Protein AF-A0A369ACZ9-F1 (afdb_monomer)

Foldseek 3Di:
DKDFDAWAADPDVPGRDIWTWIFDDDDLRAIWTADPVPGIGPDRDPVVSVVCVVGGDHYPVVNVVPDDDDPDDDDDDDDDDDDDDDDDDDDDDDDDDDDDDDDDDPDDDPVVVVVVVVVVVVVVVVVVVVVVVVPDD

Radius of gyration: 30.92 Å; Cα contacts (8 Å, |Δi|>4): 115; chains: 1; bounding box: 98×55×49 Å

Mean predicted aligned error: 19.77 Å

Solvent-accessible surface area (backbone atoms only — not comparable to full-atom values): 9209 Å² total; per-residue (Å²): 113,70,44,84,72,26,22,32,68,46,88,51,90,95,41,83,50,78,21,48,30,30,30,41,59,69,98,78,52,51,56,29,41,48,33,94,88,85,41,72,50,74,64,82,49,67,71,56,48,52,51,51,65,74,55,56,25,85,41,66,65,60,48,60,70,68,49,79,80,80,79,82,80,76,89,82,88,90,81,88,84,92,84,83,91,80,89,87,88,85,89,84,88,85,89,82,89,82,88,80,91,80,80,88,72,82,76,73,66,73,69,65,63,56,55,54,58,53,53,54,51,55,53,52,53,56,55,53,60,60,63,61,74,78,74,80,130

Organism: NCBI:txid491950

Structure (mmCIF, N/CA/C/O backbone):
data_AF-A0A369ACZ9-F1
#
_entry.id   AF-A0A369ACZ9-F1
#
loop_
_atom_site.group_PDB
_atom_site.id
_atom_site.type_symbol
_atom_site.label_atom_id
_atom_site.label_alt_id
_atom_site.label_comp_id
_atom_site.label_asym_id
_atom_site.label_entity_id
_atom_site.label_seq_id
_atom_site.pdbx_PDB_ins_code
_atom_site.Cartn_x
_atom_site.Cartn_y
_atom_site.Cartn_z
_atom_site.occupancy
_atom_site.B_iso_or_equiv
_atom_site.auth_seq_id
_atom_site.auth_comp_id
_atom_site.auth_asym_id
_atom_site.auth_atom_id
_atom_site.pdbx_PDB_model_num
ATOM 1 N N . MET A 1 1 ? 7.237 -8.776 13.805 1.00 77.94 1 MET A N 1
ATOM 2 C CA . MET A 1 1 ? 5.777 -8.884 13.583 1.00 77.94 1 MET A CA 1
ATOM 3 C C . MET A 1 1 ? 5.345 -7.660 12.788 1.00 77.94 1 MET A C 1
ATOM 5 O O . MET A 1 1 ? 6.138 -6.729 12.715 1.00 77.94 1 MET A O 1
ATOM 9 N N . ALA A 1 2 ? 4.199 -7.689 12.110 1.00 88.50 2 ALA A N 1
ATOM 10 C CA . ALA A 1 2 ? 3.732 -6.519 11.370 1.00 88.50 2 ALA A CA 1
ATOM 11 C C . ALA A 1 2 ? 3.005 -5.553 12.310 1.00 88.50 2 ALA A C 1
ATOM 13 O O . ALA A 1 2 ? 2.215 -5.996 13.142 1.00 88.50 2 ALA A O 1
ATOM 14 N N . GLU A 1 3 ? 3.285 -4.262 12.174 1.00 93.19 3 GLU A N 1
ATOM 15 C CA . GLU A 1 3 ? 2.734 -3.204 13.026 1.00 93.19 3 GLU A CA 1
ATOM 16 C C . GLU A 1 3 ? 1.677 -2.415 12.259 1.00 93.19 3 GLU A C 1
ATOM 18 O O . GLU A 1 3 ? 1.851 -2.148 11.067 1.00 93.19 3 GLU A O 1
ATOM 23 N N . SER A 1 4 ? 0.585 -2.056 12.933 1.00 95.12 4 SER A N 1
ATOM 24 C CA . SER A 1 4 ? -0.414 -1.134 12.389 1.00 95.12 4 SER A CA 1
ATOM 25 C C . SER A 1 4 ? 0.154 0.277 12.365 1.00 95.12 4 SER A C 1
ATOM 27 O O . SER A 1 4 ? 0.722 0.721 13.362 1.00 95.12 4 SER A O 1
ATOM 29 N N . VAL A 1 5 ? 0.035 0.962 11.231 1.00 95.69 5 VAL A N 1
ATOM 30 C CA . VAL A 1 5 ? 0.574 2.322 11.058 1.00 95.69 5 VAL A CA 1
ATOM 31 C C . VAL A 1 5 ? -0.538 3.347 10.870 1.00 95.69 5 VAL A C 1
ATOM 33 O O . VAL A 1 5 ? -0.340 4.517 11.178 1.00 95.69 5 VAL A O 1
ATOM 36 N N . GLY A 1 6 ? -1.697 2.928 10.364 1.00 96.44 6 GLY A N 1
ATOM 37 C CA . GLY A 1 6 ? -2.820 3.825 10.132 1.00 96.44 6 GLY A CA 1
ATOM 38 C C . GLY A 1 6 ? -3.883 3.225 9.224 1.00 96.44 6 GLY A C 1
ATOM 39 O O . GLY A 1 6 ? -3.922 2.014 8.997 1.00 96.44 6 GLY A O 1
ATOM 40 N N . PHE A 1 7 ? -4.729 4.095 8.688 1.00 97.12 7 PHE A N 1
ATOM 41 C CA . PHE A 1 7 ? -5.903 3.740 7.899 1.00 97.12 7 PHE A CA 1
ATOM 42 C C . PHE A 1 7 ? -5.935 4.517 6.590 1.00 97.12 7 PHE A C 1
ATOM 44 O O . PHE A 1 7 ? -5.449 5.644 6.519 1.00 97.12 7 PHE A O 1
ATOM 51 N N . ILE A 1 8 ? -6.513 3.909 5.556 1.00 96.56 8 ILE A N 1
ATOM 52 C CA . ILE A 1 8 ? -6.771 4.542 4.257 1.00 96.56 8 ILE A CA 1
ATOM 53 C C . ILE A 1 8 ? -8.067 3.997 3.658 1.00 96.56 8 ILE A C 1
ATOM 55 O O . ILE A 1 8 ? -8.546 2.946 4.075 1.00 96.56 8 ILE A O 1
ATOM 59 N N . GLN A 1 9 ? -8.602 4.656 2.635 1.00 95.56 9 GLN A N 1
ATOM 60 C CA . GLN A 1 9 ? -9.644 4.068 1.794 1.00 95.56 9 GLN A CA 1
ATOM 61 C C . GLN A 1 9 ? -9.037 3.035 0.831 1.00 95.56 9 GLN A C 1
ATOM 63 O O . GLN A 1 9 ? -7.933 3.235 0.321 1.00 95.56 9 GLN A O 1
ATOM 68 N N . CYS A 1 10 ? -9.739 1.926 0.590 1.00 94.81 10 CYS A N 1
ATOM 69 C CA . CYS A 1 10 ? -9.301 0.897 -0.352 1.00 94.81 10 CYS A CA 1
ATOM 70 C C . CYS A 1 10 ? -9.119 1.461 -1.777 1.00 94.81 10 CYS A C 1
ATOM 72 O O . CYS A 1 10 ? -9.949 2.225 -2.260 1.00 94.81 10 CYS A O 1
ATOM 74 N N . ASP A 1 11 ? -8.043 1.065 -2.467 1.00 91.94 11 ASP A N 1
ATOM 75 C CA . ASP A 1 11 ? -7.724 1.501 -3.837 1.00 91.94 11 ASP A CA 1
ATOM 76 C C . ASP A 1 11 ? -8.392 0.649 -4.929 1.00 91.94 11 ASP A C 1
ATOM 78 O O . ASP A 1 11 ? -8.287 0.949 -6.123 1.00 91.94 11 ASP A O 1
ATOM 82 N N . PHE A 1 12 ? -9.079 -0.426 -4.543 1.00 92.62 12 PHE A N 1
ATOM 83 C CA . PHE A 1 12 ? -9.786 -1.286 -5.481 1.00 92.62 12 PHE A CA 1
ATOM 84 C C . PHE A 1 12 ? -11.037 -0.602 -6.032 1.00 92.62 12 PHE A C 1
ATOM 86 O O . PHE A 1 12 ? -11.821 0.009 -5.306 1.00 92.62 12 PHE A O 1
ATOM 93 N N . LYS A 1 13 ? -11.255 -0.761 -7.343 1.00 89.62 13 LYS A N 1
ATOM 94 C CA . LYS A 1 13 ? -12.454 -0.252 -8.018 1.00 89.62 13 LYS A CA 1
ATOM 95 C C . LYS A 1 13 ? -13.703 -0.786 -7.310 1.00 89.62 13 LYS A C 1
ATOM 97 O O . LYS A 1 13 ? -13.832 -1.996 -7.148 1.00 89.62 13 LYS A O 1
ATOM 102 N N . HIS A 1 14 ? -14.607 0.119 -6.936 1.00 89.88 14 HIS A N 1
ATOM 103 C CA . HIS A 1 14 ? -15.867 -0.173 -6.234 1.00 89.88 14 HIS A CA 1
ATOM 104 C C . HIS A 1 14 ? -15.728 -0.690 -4.792 1.00 89.88 14 HIS A C 1
ATOM 106 O O . HIS A 1 14 ? -16.707 -1.169 -4.228 1.00 89.88 14 HIS A O 1
ATOM 112 N N . CYS A 1 15 ? -14.549 -0.577 -4.173 1.00 92.75 15 CYS A N 1
ATOM 113 C CA . CYS A 1 15 ? -14.390 -0.821 -2.746 1.00 92.75 15 CYS A CA 1
ATOM 114 C C . CYS A 1 15 ? -14.253 0.512 -2.007 1.00 92.75 15 CYS A C 1
ATOM 116 O O . CYS A 1 15 ? -13.281 1.238 -2.192 1.00 92.75 15 CYS A O 1
ATOM 118 N N . GLU A 1 16 ? -15.223 0.830 -1.156 1.00 91.81 16 GLU A N 1
ATOM 119 C CA . GLU A 1 16 ? -15.211 2.050 -0.336 1.00 91.81 16 GLU A CA 1
ATOM 120 C C . GLU A 1 16 ? -14.883 1.769 1.134 1.00 91.81 16 GLU A C 1
ATOM 122 O O . GLU A 1 16 ? -15.061 2.623 1.999 1.00 91.81 16 GLU A O 1
ATOM 127 N N . GLU A 1 17 ? -14.404 0.563 1.432 1.00 94.12 17 GLU A N 1
ATOM 128 C CA . GLU A 1 17 ? -14.029 0.194 2.788 1.00 94.12 17 GLU A CA 1
ATOM 129 C C . GLU A 1 17 ? -12.785 0.950 3.247 1.00 94.12 17 GLU A C 1
ATOM 131 O O . GLU A 1 17 ? -11.851 1.208 2.478 1.00 94.12 17 GLU A O 1
ATOM 136 N N . ILE A 1 18 ? -12.752 1.241 4.544 1.00 95.25 18 ILE A N 1
ATOM 137 C CA . ILE A 1 18 ? -11.562 1.759 5.204 1.00 95.25 18 ILE A CA 1
ATOM 138 C C . ILE A 1 18 ? -10.733 0.578 5.664 1.00 95.25 18 ILE A C 1
ATOM 140 O O . ILE A 1 18 ? -11.211 -0.314 6.367 1.00 95.25 18 ILE A O 1
ATOM 144 N N . VAL A 1 19 ? -9.481 0.580 5.239 1.00 96.25 19 VAL A N 1
ATOM 145 C CA . VAL A 1 19 ? -8.567 -0.541 5.379 1.00 96.25 19 VAL A CA 1
ATOM 146 C C . VAL A 1 19 ? -7.405 -0.156 6.272 1.00 96.25 19 VAL A C 1
ATOM 148 O O . VAL A 1 19 ? -6.926 0.980 6.271 1.00 96.25 19 VAL A O 1
ATOM 151 N N . GLU A 1 20 ? -6.938 -1.134 7.036 1.00 96.31 20 GLU A N 1
ATOM 152 C CA . GLU A 1 20 ? -5.782 -0.977 7.904 1.00 96.31 20 GLU A CA 1
ATOM 153 C C . GLU A 1 20 ? -4.497 -1.109 7.075 1.00 96.31 20 GLU A C 1
ATOM 155 O O . GLU A 1 20 ? -4.318 -2.066 6.307 1.00 96.31 20 GLU A O 1
ATOM 160 N N . VAL A 1 21 ? -3.583 -0.155 7.247 1.00 96.94 21 VAL A N 1
ATOM 161 C CA . VAL A 1 21 ? -2.239 -0.189 6.673 1.00 96.94 21 VAL A CA 1
ATOM 162 C C . VAL A 1 21 ? -1.270 -0.726 7.712 1.00 96.94 21 VAL A C 1
ATOM 164 O O . VAL A 1 21 ? -1.118 -0.175 8.804 1.00 96.94 21 VAL A O 1
ATOM 167 N N . LYS A 1 22 ? -0.559 -1.788 7.343 1.00 96.56 22 LYS A N 1
ATOM 168 C CA . LYS A 1 22 ? 0.462 -2.422 8.173 1.00 96.56 22 LYS A CA 1
ATOM 169 C C . LYS A 1 22 ? 1.840 -2.269 7.568 1.00 96.56 22 LYS A C 1
ATOM 171 O O . LYS A 1 22 ? 2.014 -2.252 6.350 1.00 96.56 22 LYS A O 1
ATOM 176 N N . LYS A 1 23 ? 2.843 -2.218 8.434 1.00 96.12 23 LYS A N 1
ATOM 177 C CA . LYS A 1 23 ? 4.252 -2.253 8.064 1.00 96.12 23 LYS A CA 1
ATOM 178 C C . LYS A 1 23 ? 4.785 -3.662 8.228 1.00 96.12 23 LYS A C 1
ATOM 180 O O . LYS A 1 23 ? 4.731 -4.233 9.317 1.00 96.12 23 LYS A O 1
ATOM 185 N N . ALA A 1 24 ? 5.317 -4.226 7.150 1.00 93.50 24 ALA A N 1
ATOM 186 C CA . ALA A 1 24 ? 5.993 -5.511 7.208 1.00 93.50 24 ALA A CA 1
ATOM 187 C C . ALA A 1 24 ? 7.256 -5.409 8.076 1.00 93.50 24 ALA A C 1
ATOM 189 O O . ALA A 1 24 ? 8.009 -4.437 7.996 1.00 93.50 24 ALA A O 1
ATOM 190 N N . GLY A 1 25 ? 7.507 -6.438 8.886 1.00 88.25 25 GLY A N 1
ATOM 191 C CA . GLY A 1 25 ? 8.742 -6.538 9.659 1.00 88.25 25 GLY A CA 1
ATOM 192 C C . GLY A 1 25 ? 9.977 -6.750 8.770 1.00 88.25 25 GLY A C 1
ATOM 193 O O . GLY A 1 25 ? 9.882 -7.237 7.644 1.00 88.25 25 GLY A O 1
ATOM 194 N N . GLY A 1 26 ? 11.158 -6.421 9.296 1.00 85.19 26 GLY A N 1
ATOM 195 C CA . GLY A 1 26 ? 12.446 -6.621 8.622 1.00 85.19 26 GLY A CA 1
ATOM 196 C C . GLY A 1 26 ? 13.017 -5.355 7.972 1.00 85.19 26 GLY A C 1
ATOM 197 O O . GLY A 1 26 ? 12.466 -4.265 8.088 1.00 85.19 26 GLY A O 1
ATOM 198 N N . ARG A 1 27 ? 14.156 -5.493 7.276 1.00 81.50 27 ARG A N 1
ATOM 199 C CA . ARG A 1 27 ? 14.992 -4.358 6.824 1.00 81.50 27 ARG A CA 1
ATOM 200 C C . ARG A 1 27 ? 14.290 -3.382 5.870 1.00 81.50 27 ARG A C 1
ATOM 202 O O . ARG A 1 27 ? 14.683 -2.224 5.805 1.00 81.50 27 ARG A O 1
ATOM 209 N N . ARG A 1 28 ? 13.305 -3.850 5.095 1.00 81.06 28 ARG A N 1
ATOM 210 C CA . ARG A 1 28 ? 12.642 -3.045 4.053 1.00 81.06 28 ARG A CA 1
ATOM 211 C C . ARG A 1 28 ? 11.404 -2.292 4.538 1.00 81.06 28 ARG A C 1
ATOM 213 O O . ARG A 1 28 ? 11.047 -1.316 3.896 1.00 81.06 28 ARG A O 1
ATOM 220 N N . GLY A 1 29 ? 10.772 -2.718 5.637 1.00 89.44 29 GLY A N 1
ATOM 221 C CA . GLY A 1 29 ? 9.677 -1.975 6.270 1.00 89.44 29 GLY A CA 1
ATOM 222 C C . GLY A 1 29 ? 8.538 -1.550 5.333 1.00 89.44 29 GLY A C 1
ATOM 223 O O . GLY A 1 29 ? 8.026 -0.448 5.497 1.00 89.44 29 GLY A O 1
ATOM 224 N N . THR A 1 30 ? 8.193 -2.354 4.321 1.00 94.50 30 THR A N 1
ATOM 225 C CA . THR A 1 30 ? 7.212 -1.976 3.290 1.00 94.50 30 THR A CA 1
ATOM 226 C C . THR A 1 30 ? 5.794 -1.961 3.842 1.00 94.50 30 THR A C 1
ATOM 228 O O . THR A 1 30 ? 5.421 -2.846 4.615 1.00 94.50 30 THR A O 1
ATOM 231 N N . LEU A 1 31 ? 4.996 -0.994 3.396 1.00 96.62 31 LEU A N 1
ATOM 232 C CA . LEU A 1 31 ? 3.593 -0.873 3.767 1.00 96.62 31 LEU A CA 1
ATOM 233 C C . LEU A 1 31 ? 2.715 -1.798 2.920 1.00 96.62 31 LEU A C 1
ATOM 235 O O . LEU A 1 31 ? 2.935 -1.979 1.719 1.00 96.62 31 LEU A O 1
ATOM 239 N N . TYR A 1 32 ? 1.693 -2.370 3.535 1.00 96.12 32 TYR A N 1
ATOM 240 C CA . TYR A 1 32 ? 0.696 -3.197 2.873 1.00 96.12 32 TYR A CA 1
ATOM 241 C C . TYR A 1 32 ? -0.678 -2.968 3.499 1.00 96.12 32 TYR A C 1
ATOM 243 O O . TYR A 1 32 ? -0.778 -2.464 4.613 1.00 96.12 32 TYR A O 1
ATOM 251 N N . THR A 1 33 ? -1.736 -3.308 2.769 1.00 96.69 33 THR A N 1
ATOM 252 C CA . THR A 1 33 ? -3.121 -3.072 3.198 1.00 96.69 33 THR A CA 1
ATOM 253 C C . THR A 1 33 ? -3.832 -4.395 3.406 1.00 96.69 33 THR A C 1
ATOM 255 O O . THR A 1 33 ? -3.561 -5.366 2.691 1.00 96.69 33 THR A O 1
ATOM 258 N N . ILE A 1 34 ? -4.744 -4.428 4.375 1.00 96.06 34 ILE A N 1
ATOM 259 C CA . ILE A 1 34 ? -5.660 -5.547 4.594 1.00 96.06 34 ILE A CA 1
ATOM 260 C C . ILE A 1 34 ? -7.084 -5.014 4.469 1.00 96.06 34 ILE A C 1
ATOM 262 O O . ILE A 1 34 ? -7.554 -4.280 5.334 1.00 96.06 34 ILE A O 1
ATOM 266 N N . CYS A 1 35 ? -7.753 -5.389 3.383 1.00 95.81 35 CYS A N 1
ATOM 267 C CA . CYS A 1 35 ? -9.148 -5.070 3.120 1.00 95.81 35 CYS A CA 1
ATOM 268 C C . CYS A 1 35 ? -10.026 -6.295 3.424 1.00 95.81 35 CYS A C 1
ATOM 270 O O . CYS A 1 35 ? -9.699 -7.382 2.937 1.00 95.81 35 CYS A O 1
ATOM 272 N N . PRO A 1 36 ? -11.122 -6.158 4.192 1.00 93.75 36 PRO A N 1
ATOM 273 C CA . PRO A 1 36 ? -12.042 -7.268 4.418 1.00 93.75 36 PRO A CA 1
ATOM 274 C C . PRO A 1 36 ? -12.727 -7.744 3.128 1.00 93.75 36 PRO A C 1
ATOM 276 O O . PRO A 1 36 ? -12.886 -8.951 2.959 1.00 93.75 36 PRO A O 1
ATOM 279 N N . SER A 1 37 ? -13.047 -6.843 2.194 1.00 94.88 37 SER A N 1
ATOM 2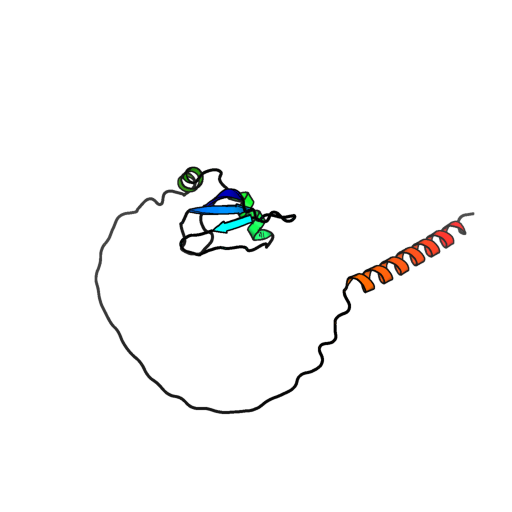80 C CA . SER A 1 37 ? -13.664 -7.204 0.908 1.00 94.88 37 SER A CA 1
ATOM 281 C C . SER A 1 37 ? -12.671 -7.660 -0.171 1.00 94.88 37 SER A C 1
ATOM 283 O O . SER A 1 37 ? -12.917 -8.640 -0.870 1.00 94.88 37 SER A O 1
ATOM 285 N N . CYS A 1 38 ? -11.538 -6.969 -0.338 1.00 94.12 38 CYS A N 1
ATOM 286 C CA . CYS A 1 38 ? -10.587 -7.230 -1.434 1.00 94.12 38 CYS A CA 1
ATOM 287 C C . CYS A 1 38 ? -9.414 -8.141 -1.042 1.00 94.12 38 CYS A C 1
ATOM 289 O O . CYS A 1 38 ? -8.637 -8.562 -1.900 1.00 94.12 38 CYS A O 1
ATOM 291 N N . GLY A 1 39 ? -9.253 -8.435 0.248 1.00 94.62 39 GLY A N 1
ATOM 292 C CA . GLY A 1 39 ? -8.136 -9.206 0.778 1.00 94.62 39 GLY A CA 1
ATOM 293 C C . GLY A 1 39 ? -6.880 -8.370 1.042 1.00 94.62 39 GLY A C 1
ATOM 294 O O . GLY A 1 39 ? -6.922 -7.161 1.274 1.00 94.62 39 GLY A O 1
ATOM 295 N N . THR A 1 40 ? -5.725 -9.037 1.067 1.00 95.19 40 THR A N 1
ATOM 296 C CA . THR A 1 40 ? -4.443 -8.405 1.423 1.00 95.19 40 THR A CA 1
ATOM 297 C C . THR A 1 40 ? -3.652 -8.016 0.178 1.00 95.19 40 THR A C 1
ATOM 299 O O . THR A 1 40 ? -3.325 -8.874 -0.640 1.00 95.19 40 THR A O 1
ATOM 302 N N . ASN A 1 41 ? -3.241 -6.750 0.078 1.00 94.69 41 ASN A N 1
ATOM 303 C CA . ASN A 1 41 ? -2.371 -6.274 -0.997 1.00 94.69 41 ASN A CA 1
ATOM 304 C C . ASN A 1 41 ? -0.968 -5.943 -0.458 1.00 94.69 41 ASN A C 1
ATOM 306 O O . ASN A 1 41 ? -0.757 -4.917 0.197 1.00 94.69 41 ASN A O 1
ATOM 310 N N . GLN A 1 42 ? -0.004 -6.819 -0.769 1.00 93.69 42 GLN A N 1
ATOM 311 C CA . GLN A 1 42 ? 1.408 -6.731 -0.358 1.00 93.69 42 GLN A CA 1
ATOM 312 C C . GLN A 1 42 ? 2.328 -6.137 -1.441 1.00 93.69 42 GLN A C 1
ATOM 314 O O . GLN A 1 42 ? 3.542 -6.332 -1.402 1.00 93.69 42 GLN A O 1
ATOM 319 N N . GLY A 1 43 ? 1.778 -5.421 -2.430 1.00 93.25 43 GLY A N 1
ATOM 320 C CA . GLY A 1 43 ? 2.564 -4.834 -3.515 1.00 93.25 43 GLY A CA 1
ATOM 321 C C . GLY A 1 43 ? 3.640 -3.858 -3.018 1.00 93.25 43 GLY A C 1
ATOM 322 O O . GLY A 1 43 ? 3.346 -2.888 -2.315 1.00 93.25 43 GLY A O 1
ATOM 323 N N . THR A 1 44 ? 4.889 -4.082 -3.428 1.00 93.31 44 THR A N 1
ATOM 324 C CA . THR A 1 44 ? 6.075 -3.312 -2.998 1.00 93.31 44 THR A CA 1
ATOM 325 C C . THR A 1 44 ? 6.522 -2.245 -4.003 1.00 93.31 44 THR A C 1
ATOM 327 O O . THR A 1 44 ? 7.572 -1.632 -3.821 1.00 93.31 44 THR A O 1
ATOM 330 N N . GLY A 1 45 ? 5.744 -2.010 -5.064 1.00 95.19 45 GLY A N 1
ATOM 331 C CA . GLY A 1 45 ? 6.077 -1.030 -6.101 1.00 95.19 45 GLY A CA 1
ATOM 332 C C . GLY A 1 45 ? 6.142 0.403 -5.565 1.00 95.19 45 GLY A C 1
ATOM 333 O O . GLY A 1 45 ? 5.320 0.794 -4.736 1.00 95.19 45 GLY A O 1
ATOM 334 N N . THR A 1 46 ? 7.090 1.195 -6.074 1.00 95.81 46 THR A N 1
ATOM 335 C CA . THR A 1 46 ? 7.361 2.569 -5.615 1.00 95.81 46 THR A CA 1
ATOM 336 C C . THR A 1 46 ? 6.111 3.440 -5.616 1.00 95.81 46 THR A C 1
ATOM 338 O O . THR A 1 46 ? 5.776 4.005 -4.583 1.00 95.81 46 THR A O 1
ATOM 341 N N . ASN A 1 47 ? 5.364 3.473 -6.725 1.00 96.06 47 ASN A N 1
ATOM 342 C CA . ASN A 1 47 ? 4.151 4.290 -6.844 1.00 96.06 47 ASN A CA 1
ATOM 343 C C . ASN A 1 47 ? 3.123 3.951 -5.761 1.00 96.06 47 ASN A C 1
ATOM 345 O O . ASN A 1 47 ? 2.521 4.843 -5.170 1.00 96.06 47 ASN A O 1
ATOM 349 N N . ARG A 1 48 ? 2.964 2.658 -5.463 1.00 94.88 48 ARG A N 1
ATOM 350 C CA . ARG A 1 48 ? 2.047 2.196 -4.425 1.00 94.88 48 ARG A CA 1
ATOM 351 C C . ARG A 1 48 ? 2.526 2.612 -3.042 1.00 94.88 48 ARG A C 1
ATOM 353 O O . ARG A 1 48 ? 1.738 3.126 -2.264 1.00 94.88 48 ARG A O 1
ATOM 360 N N . GLN A 1 49 ? 3.806 2.417 -2.735 1.00 96.25 49 GLN A N 1
A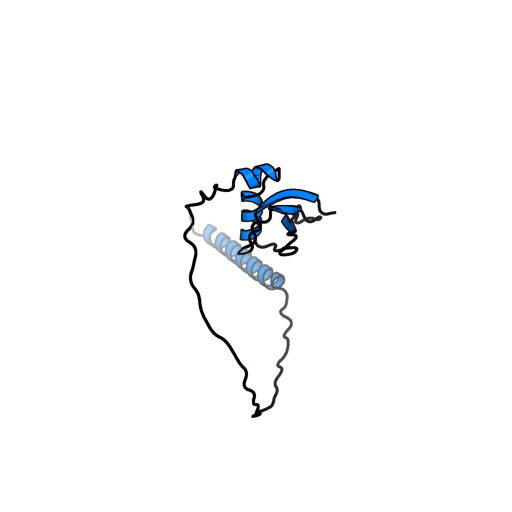TOM 361 C CA . GLN A 1 49 ? 4.362 2.835 -1.446 1.00 96.25 49 GLN A CA 1
ATOM 362 C C . GLN A 1 49 ? 4.240 4.353 -1.257 1.00 96.25 49 GLN A C 1
ATOM 364 O O . GLN A 1 49 ? 3.863 4.800 -0.179 1.00 96.25 49 GLN A O 1
ATOM 369 N N . THR A 1 50 ? 4.489 5.149 -2.298 1.00 96.56 50 THR A N 1
ATOM 370 C CA . THR A 1 50 ? 4.285 6.603 -2.263 1.00 96.56 50 THR A CA 1
ATOM 371 C C . THR A 1 50 ? 2.821 6.957 -2.018 1.00 96.56 50 THR A C 1
ATOM 373 O O . THR A 1 50 ? 2.543 7.778 -1.150 1.00 96.56 50 THR A O 1
ATOM 376 N N . TRP A 1 51 ? 1.886 6.309 -2.718 1.00 96.19 51 TRP A N 1
ATOM 377 C CA . TRP A 1 51 ? 0.453 6.534 -2.521 1.00 96.19 51 TRP A CA 1
ATOM 378 C C . TRP A 1 51 ? -0.006 6.160 -1.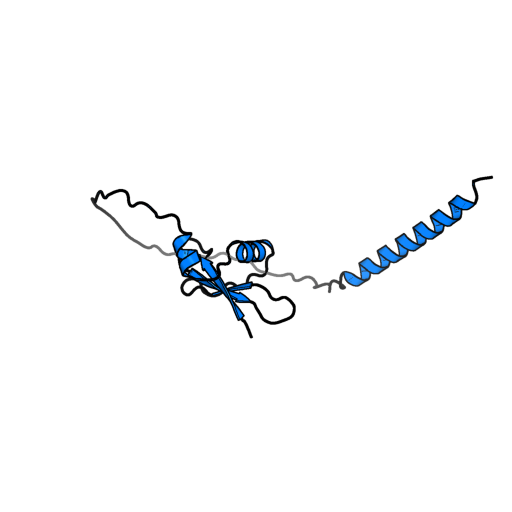106 1.00 96.19 51 TRP A C 1
ATOM 380 O O . TRP A 1 51 ? -0.707 6.946 -0.474 1.00 96.19 51 TRP A O 1
ATOM 390 N N . LEU A 1 52 ? 0.449 5.018 -0.577 1.00 96.44 52 LEU A N 1
ATOM 391 C CA . LEU A 1 52 ? 0.147 4.597 0.792 1.00 96.44 52 LEU A CA 1
ATOM 392 C C . LEU A 1 52 ? 0.627 5.631 1.807 1.00 96.44 52 LEU A C 1
ATOM 394 O O . LEU A 1 52 ? -0.141 6.008 2.677 1.00 96.44 52 LEU A O 1
ATOM 398 N N . ASN A 1 53 ? 1.860 6.126 1.676 1.00 95.44 53 ASN A N 1
ATOM 399 C CA . ASN A 1 53 ? 2.386 7.147 2.584 1.00 95.44 53 ASN A CA 1
ATOM 4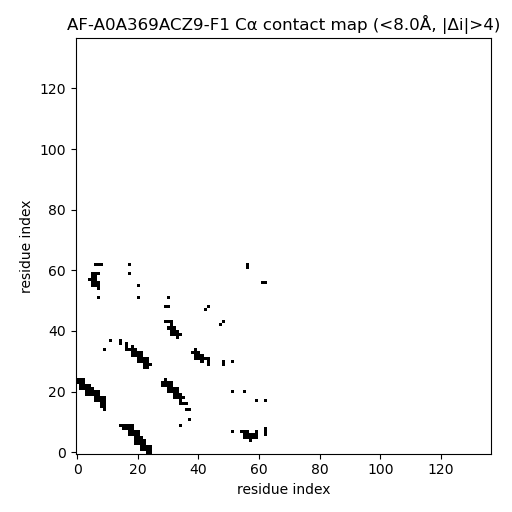00 C C . ASN A 1 53 ? 1.645 8.488 2.460 1.00 95.44 53 ASN A C 1
ATOM 402 O O . ASN A 1 53 ? 1.448 9.161 3.463 1.00 95.44 53 ASN A O 1
ATOM 406 N N . ALA A 1 54 ? 1.241 8.879 1.248 1.00 95.62 54 ALA A N 1
ATOM 407 C CA . ALA A 1 54 ? 0.559 10.150 1.009 1.00 95.62 54 ALA A CA 1
ATOM 408 C C . ALA A 1 54 ? -0.886 10.173 1.534 1.00 95.62 54 ALA A C 1
ATOM 410 O O . ALA A 1 54 ? -1.382 11.235 1.898 1.00 95.62 54 ALA A O 1
ATOM 411 N N . ASN A 1 55 ? -1.554 9.018 1.562 1.00 95.06 55 ASN A N 1
ATOM 412 C CA . ASN A 1 55 ? -2.958 8.909 1.964 1.00 95.06 55 ASN A CA 1
ATOM 413 C C . ASN A 1 55 ? -3.139 8.337 3.373 1.00 95.06 55 ASN A C 1
ATOM 415 O O . ASN A 1 55 ? -4.268 8.278 3.848 1.00 95.06 55 ASN A O 1
ATOM 419 N N . LEU A 1 56 ? -2.054 7.925 4.038 1.00 95.44 56 LEU A N 1
ATOM 420 C CA . LEU A 1 56 ? -2.097 7.346 5.376 1.00 95.44 56 LEU A CA 1
ATOM 421 C C . LEU A 1 56 ? -2.686 8.330 6.386 1.00 95.44 56 LEU A C 1
ATOM 423 O O . LEU A 1 56 ? -2.161 9.429 6.570 1.00 95.44 56 LEU A O 1
ATOM 427 N N . LYS A 1 57 ? -3.740 7.899 7.074 1.00 96.19 57 LYS A N 1
ATOM 428 C CA . LYS A 1 57 ? -4.371 8.639 8.163 1.00 96.19 57 LYS A CA 1
ATOM 429 C C . LYS A 1 57 ? -4.151 7.954 9.499 1.00 96.19 57 LYS A C 1
ATOM 431 O O . LYS A 1 57 ? -3.993 6.733 9.560 1.00 96.19 57 LYS A O 1
ATOM 436 N N . ALA A 1 58 ? -4.129 8.742 10.570 1.00 94.12 58 ALA A N 1
ATOM 437 C CA . ALA A 1 58 ? -3.854 8.219 11.907 1.00 94.12 58 ALA A CA 1
ATOM 438 C C . ALA A 1 58 ? -5.049 7.441 12.475 1.00 94.12 58 ALA A C 1
ATOM 440 O O . ALA A 1 58 ? -4.861 6.481 13.222 1.00 94.12 58 ALA A O 1
ATOM 441 N N . SER A 1 59 ? -6.269 7.837 12.106 1.00 94.44 59 SER A N 1
ATOM 442 C CA . SER A 1 59 ? -7.503 7.224 12.589 1.00 94.44 59 SER A CA 1
ATOM 443 C C . SER A 1 59 ? -8.485 6.946 11.454 1.00 94.44 59 SER A C 1
ATOM 445 O O . SER A 1 59 ? -8.359 7.475 10.347 1.00 94.44 59 SER A O 1
ATOM 447 N N . ARG A 1 60 ? -9.470 6.087 11.730 1.00 92.69 60 ARG A N 1
ATOM 448 C CA . ARG A 1 60 ? -10.522 5.736 10.771 1.00 92.69 60 ARG A CA 1
ATOM 449 C C . ARG A 1 60 ? -11.437 6.928 10.486 1.00 92.69 60 ARG A C 1
ATOM 451 O O . ARG A 1 60 ? -11.796 7.161 9.338 1.00 92.69 60 ARG A O 1
ATOM 458 N N . GLU A 1 61 ? -11.751 7.707 11.512 1.00 92.19 61 GLU A N 1
ATOM 459 C CA . GLU A 1 61 ? -12.628 8.878 11.436 1.00 92.19 61 GLU A CA 1
ATOM 460 C C . GLU A 1 61 ? -12.028 9.963 10.533 1.00 92.19 61 GLU A C 1
ATOM 462 O O . GLU A 1 61 ? -12.747 10.647 9.810 1.00 92.19 61 GLU A O 1
ATOM 467 N N . GLU A 1 62 ? -10.698 10.108 10.522 1.00 91.38 62 GLU A N 1
ATOM 468 C CA . GLU A 1 62 ? -10.015 11.042 9.622 1.00 91.38 62 GLU A CA 1
ATOM 469 C C . GLU A 1 62 ? -10.197 10.652 8.145 1.00 91.38 62 GLU A C 1
ATOM 471 O O . GLU A 1 62 ? -10.314 11.526 7.285 1.00 91.38 62 GLU A O 1
ATOM 476 N N . VAL A 1 63 ? -10.267 9.350 7.845 1.00 91.94 63 VAL A N 1
ATOM 477 C CA . VAL A 1 63 ? -10.560 8.864 6.490 1.00 91.94 63 VAL A CA 1
ATOM 478 C C . VAL A 1 63 ? -12.016 9.163 6.124 1.00 91.94 63 VAL A C 1
ATOM 480 O O . VAL A 1 63 ? -12.264 9.699 5.046 1.00 91.94 63 VAL A O 1
ATOM 483 N N . GLU A 1 64 ? -12.966 8.891 7.024 1.00 89.81 64 GLU A N 1
ATOM 484 C CA . GLU A 1 64 ? -14.404 9.135 6.798 1.00 89.81 64 GLU A CA 1
ATOM 485 C C . GLU A 1 64 ? -14.698 10.620 6.553 1.00 89.81 64 GLU A C 1
ATOM 487 O O . GLU A 1 64 ? -15.352 10.961 5.571 1.00 89.81 64 GLU A O 1
ATOM 492 N N . ASN A 1 65 ? -14.128 11.513 7.364 1.00 87.19 65 ASN A N 1
ATOM 493 C CA . ASN A 1 65 ? -14.324 12.962 7.237 1.00 87.19 65 ASN A CA 1
ATOM 494 C C . ASN A 1 65 ? -13.650 13.571 5.998 1.00 87.19 65 ASN A C 1
ATOM 496 O O . ASN A 1 65 ? -13.996 14.674 5.581 1.00 87.19 65 ASN A O 1
ATOM 500 N N . SER A 1 66 ? -12.659 12.887 5.418 1.00 79.94 66 SER A N 1
ATOM 501 C CA . SER A 1 66 ? -12.014 13.330 4.177 1.00 79.94 66 SER A CA 1
ATOM 502 C C . SER A 1 66 ? -12.821 12.986 2.922 1.00 79.94 66 SER A C 1
ATOM 504 O O . SER A 1 66 ? -12.486 13.446 1.828 1.00 79.94 66 SER A O 1
ATOM 506 N N . ARG A 1 67 ? -13.888 12.191 3.067 1.00 73.69 67 ARG A N 1
ATOM 507 C CA . ARG A 1 67 ? -14.763 11.826 1.962 1.00 73.69 67 ARG A CA 1
ATOM 508 C C . ARG A 1 67 ? -15.641 13.029 1.591 1.00 73.69 67 ARG A C 1
ATOM 510 O O . ARG A 1 67 ? -16.322 13.565 2.461 1.00 73.69 67 ARG A O 1
ATOM 517 N N . PRO A 1 68 ? -15.672 13.454 0.316 1.00 67.75 68 PRO A N 1
ATOM 518 C CA . PRO A 1 68 ? -16.647 14.442 -0.119 1.00 67.75 68 PRO A CA 1
ATOM 519 C C . PRO A 1 68 ? -18.053 13.851 0.046 1.00 67.75 68 PRO A C 1
ATOM 521 O O . PRO A 1 68 ? -18.338 12.774 -0.483 1.00 67.75 68 PRO A O 1
ATOM 524 N N . GLU A 1 69 ? -18.915 14.534 0.802 1.00 64.12 69 GLU A N 1
ATOM 525 C CA . GLU A 1 69 ? -20.328 14.173 0.922 1.00 64.12 69 GLU A CA 1
ATOM 526 C C . GLU A 1 69 ? -20.962 1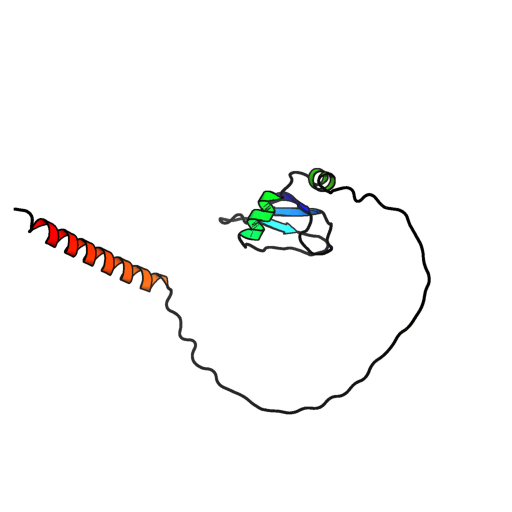4.196 -0.474 1.00 64.12 69 GLU A C 1
ATOM 528 O O . GLU A 1 69 ? -20.968 15.219 -1.160 1.00 64.12 69 GLU A O 1
ATOM 533 N N . VAL A 1 70 ? -21.462 13.045 -0.923 1.00 58.34 70 VAL A N 1
ATOM 534 C CA . VAL A 1 70 ? -22.266 12.967 -2.142 1.00 58.34 70 VAL A CA 1
ATOM 535 C C . VAL A 1 70 ? -23.653 13.472 -1.769 1.00 58.34 70 VAL A C 1
ATOM 537 O O . VAL A 1 70 ? -24.418 12.765 -1.120 1.00 58.34 70 VAL A O 1
ATOM 540 N N . THR A 1 71 ? -23.968 14.712 -2.132 1.00 52.41 71 THR A N 1
ATOM 541 C CA . THR A 1 71 ? -25.310 15.273 -1.978 1.00 52.41 71 THR A CA 1
ATOM 542 C C . THR A 1 71 ? -26.282 14.463 -2.840 1.00 52.41 71 THR A C 1
ATOM 544 O O . THR A 1 71 ? -26.197 14.479 -4.066 1.00 52.41 71 THR A O 1
ATOM 547 N N . GLU A 1 72 ? -27.184 13.718 -2.203 1.00 54.06 72 GLU A N 1
ATOM 548 C CA . GLU A 1 72 ? -28.227 12.938 -2.871 1.00 54.06 72 GLU A CA 1
ATOM 549 C C . GLU A 1 72 ? -29.220 13.868 -3.596 1.00 54.06 72 GLU A C 1
ATOM 551 O O . GLU A 1 72 ? -30.083 14.495 -2.978 1.00 54.06 72 GLU A O 1
ATOM 556 N N . GLU A 1 73 ? -29.135 13.957 -4.927 1.00 54.50 73 GLU A N 1
ATOM 557 C CA . GLU A 1 73 ? -30.164 14.600 -5.748 1.00 54.50 73 GLU A CA 1
ATOM 558 C C . GLU A 1 73 ? -31.272 13.588 -6.099 1.00 54.50 73 GLU A C 1
ATOM 560 O O . GLU A 1 73 ? -31.179 12.793 -7.027 1.00 54.50 73 GLU A O 1
ATOM 565 N N . LYS A 1 74 ? -32.305 13.603 -5.253 1.00 47.34 74 LYS A N 1
ATOM 566 C CA . LYS A 1 74 ? -33.738 13.356 -5.497 1.00 47.34 74 LYS A CA 1
ATOM 567 C C . LYS A 1 74 ? -34.159 12.440 -6.676 1.00 47.34 74 LYS A C 1
ATOM 569 O O . LYS A 1 74 ? -34.174 12.827 -7.837 1.00 47.34 74 LYS A O 1
ATOM 574 N N . ALA A 1 75 ? -34.677 11.278 -6.274 1.00 53.22 75 ALA A N 1
ATOM 575 C CA . ALA A 1 75 ? -35.570 10.319 -6.937 1.00 53.22 75 ALA A CA 1
ATOM 576 C C . ALA A 1 75 ? -36.296 10.699 -8.253 1.00 53.22 75 ALA A C 1
ATOM 578 O O . ALA A 1 75 ? -37.031 11.686 -8.317 1.00 53.22 75 ALA A O 1
ATOM 579 N N . ALA A 1 76 ? -36.285 9.746 -9.197 1.00 43.41 76 ALA A N 1
ATOM 580 C CA . ALA A 1 76 ? -37.455 9.359 -9.990 1.00 43.41 76 ALA A CA 1
ATOM 581 C C . ALA A 1 76 ? -37.415 7.842 -10.288 1.00 43.41 76 ALA A C 1
ATOM 583 O O . ALA A 1 76 ? -36.459 7.336 -10.873 1.00 43.41 76 ALA A O 1
ATOM 584 N N . GLU A 1 77 ? -38.447 7.128 -9.832 1.00 48.19 77 GLU A N 1
ATOM 585 C CA . GLU A 1 77 ? -38.694 5.692 -10.034 1.00 48.19 77 GLU A CA 1
ATOM 586 C C . GLU A 1 77 ? -39.437 5.407 -11.389 1.00 48.19 77 GLU A C 1
ATOM 588 O O . GLU A 1 77 ? -39.521 6.311 -12.220 1.00 48.19 77 GLU A O 1
ATOM 593 N N . PRO A 1 78 ? -39.966 4.194 -11.703 1.00 70.88 78 PRO A N 1
ATOM 594 C CA . PRO A 1 78 ? -39.430 3.336 -12.771 1.00 70.88 78 PRO A CA 1
ATOM 595 C C . PRO A 1 78 ? -40.492 2.814 -13.789 1.00 70.88 78 PRO A C 1
ATOM 597 O O . PRO A 1 78 ? -41.700 2.927 -13.594 1.00 70.88 78 PRO A O 1
ATOM 600 N N . ASN A 1 79 ? -40.057 2.150 -14.869 1.00 37.72 79 ASN A N 1
ATOM 601 C CA . ASN A 1 79 ? -40.828 1.127 -15.619 1.00 37.72 79 ASN A CA 1
ATOM 602 C C . ASN A 1 79 ? -39.838 0.368 -16.539 1.00 37.72 79 ASN A C 1
ATOM 604 O O . ASN A 1 79 ? -39.194 1.010 -17.361 1.00 37.72 79 ASN A O 1
ATOM 608 N N . LY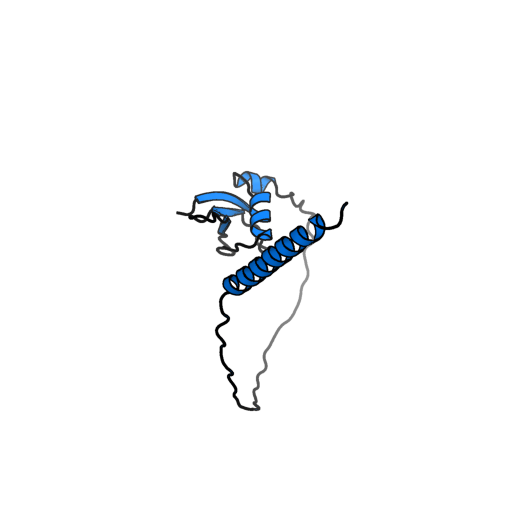S A 1 80 ? -39.455 -0.893 -16.245 1.00 42.81 80 LYS A N 1
ATOM 609 C CA . LYS A 1 80 ? -40.020 -2.167 -16.783 1.00 42.81 80 LYS A CA 1
ATOM 610 C C . LYS A 1 80 ? -40.003 -2.211 -18.332 1.00 42.81 80 LYS A C 1
ATOM 612 O O . LYS A 1 80 ? -40.480 -1.276 -18.950 1.00 42.81 80 LYS A O 1
ATOM 617 N N . THR A 1 81 ? -39.545 -3.243 -19.054 1.00 45.16 81 THR A N 1
ATOM 618 C CA . THR A 1 81 ? -39.497 -4.700 -18.793 1.00 45.16 81 THR A CA 1
ATOM 619 C C . THR A 1 81 ? -38.912 -5.375 -20.070 1.00 45.16 81 THR A C 1
ATOM 621 O O . THR A 1 81 ? -39.240 -4.920 -21.160 1.00 45.16 81 THR A O 1
ATOM 624 N N . GLU A 1 82 ? -37.909 -6.275 -19.968 1.00 43.94 82 GLU A N 1
ATOM 625 C CA . GLU A 1 82 ? -37.902 -7.719 -20.393 1.00 43.94 82 GLU A CA 1
ATOM 626 C C . GLU A 1 82 ? -36.933 -7.991 -21.584 1.00 43.94 82 GLU A C 1
ATOM 628 O O . GLU A 1 82 ? -36.730 -7.079 -22.374 1.00 43.94 82 GLU A O 1
ATOM 633 N N . VAL A 1 83 ? -36.264 -9.138 -21.847 1.00 41.62 83 VAL A N 1
ATOM 634 C CA . VAL A 1 83 ? -36.182 -10.555 -21.356 1.00 41.62 83 VAL A CA 1
ATOM 635 C C . VAL A 1 83 ? -35.052 -11.230 -22.194 1.00 41.62 83 VAL A C 1
ATOM 637 O O . VAL A 1 83 ? -34.902 -10.866 -23.353 1.00 41.62 83 VAL A O 1
ATOM 640 N N . SER A 1 84 ? -34.074 -11.985 -21.659 1.00 39.28 84 SER A N 1
ATOM 641 C CA . SER A 1 84 ? -34.037 -13.430 -21.284 1.00 39.28 84 SER A CA 1
ATOM 642 C C . SER A 1 84 ? -33.310 -14.340 -22.298 1.00 39.28 84 SER A C 1
ATOM 644 O O . SER A 1 84 ? -33.560 -14.205 -23.488 1.00 39.28 84 SER A O 1
ATOM 646 N N . SER A 1 85 ? -32.555 -15.327 -21.762 1.00 39.03 85 SER A N 1
ATOM 647 C CA . SER A 1 85 ? -32.304 -16.705 -22.285 1.00 39.03 85 SER A CA 1
ATOM 648 C C . SER A 1 85 ? -31.530 -16.865 -23.619 1.00 39.03 85 SER A C 1
ATOM 650 O O . SER A 1 85 ? -31.585 -15.990 -24.462 1.00 39.03 85 SER A O 1
ATOM 652 N N . GLU A 1 86 ? -30.785 -17.924 -23.977 1.00 39.81 86 GLU A N 1
ATOM 653 C CA . GLU A 1 86 ? -30.316 -19.203 -23.406 1.00 39.81 86 GLU A CA 1
ATOM 654 C C . GLU A 1 86 ? -29.232 -19.783 -24.370 1.00 39.81 86 GLU A C 1
ATOM 656 O O . GLU A 1 86 ? -29.138 -19.351 -25.514 1.00 39.81 86 GLU A O 1
ATOM 661 N N . GLN A 1 87 ? -28.438 -20.741 -23.876 1.00 45.00 87 GLN A N 1
ATOM 662 C CA . GLN A 1 87 ? -27.564 -21.774 -24.498 1.00 45.00 87 GLN A CA 1
ATOM 663 C C . GLN A 1 87 ? -27.444 -21.969 -26.036 1.00 45.00 87 GLN A C 1
ATOM 665 O O . GLN A 1 87 ? -28.455 -22.072 -26.711 1.00 45.00 87 GLN A O 1
ATOM 670 N N . GLU A 1 88 ? -26.233 -22.333 -26.520 1.00 35.06 88 GLU A N 1
ATOM 671 C CA . GLU A 1 88 ? -26.030 -23.536 -27.374 1.00 35.06 88 GLU A CA 1
ATOM 672 C C . GLU A 1 88 ? -24.558 -24.028 -27.446 1.00 35.06 88 GLU A C 1
ATOM 674 O O . GLU A 1 88 ? -23.616 -23.270 -27.224 1.00 35.06 88 GLU A O 1
ATOM 679 N N . GLN A 1 89 ? -24.405 -25.339 -27.672 1.00 36.47 89 GLN A N 1
ATOM 680 C CA . GLN A 1 89 ? -23.215 -26.212 -27.626 1.00 36.47 89 GLN A CA 1
ATOM 681 C C . GLN A 1 89 ? -22.413 -26.289 -28.953 1.00 36.47 89 GLN A C 1
ATOM 683 O O . GLN A 1 89 ? -22.805 -25.694 -29.948 1.00 36.47 89 GLN A O 1
ATOM 688 N N . ALA A 1 90 ? -21.382 -27.159 -28.936 1.00 33.56 90 ALA A N 1
ATOM 689 C CA . ALA A 1 90 ? -20.632 -27.821 -30.029 1.00 33.56 90 ALA A CA 1
ATOM 690 C C . ALA A 1 90 ? -19.271 -27.168 -30.354 1.00 33.56 90 ALA A C 1
ATOM 692 O O . ALA A 1 90 ? -19.209 -26.017 -30.764 1.00 33.56 90 ALA A O 1
ATOM 693 N N . GLU A 1 91 ? -18.123 -27.731 -29.955 1.00 42.06 91 GLU A N 1
ATOM 694 C CA . GLU A 1 91 ? -17.468 -29.009 -30.324 1.00 42.06 91 GLU A CA 1
ATOM 695 C C . GLU A 1 91 ? -16.761 -28.954 -31.697 1.00 42.06 91 GLU A C 1
ATOM 697 O O . GLU A 1 91 ? -17.285 -28.410 -32.659 1.00 42.06 91 GLU A O 1
ATOM 702 N N . GLU A 1 92 ? -15.560 -29.551 -31.724 1.00 40.06 92 GLU A N 1
ATOM 703 C CA . GLU A 1 92 ? -14.789 -30.028 -32.890 1.00 40.06 92 GLU A CA 1
ATOM 704 C C . GLU A 1 92 ? -13.491 -29.284 -33.307 1.00 40.06 92 GLU A C 1
ATOM 706 O O . GLU A 1 92 ? -13.450 -28.393 -34.147 1.00 40.06 92 GLU A O 1
ATOM 711 N N . VAL A 1 93 ? -12.399 -29.705 -32.647 1.00 44.06 93 VAL A N 1
ATOM 712 C CA . VAL A 1 93 ? -11.173 -30.329 -33.207 1.00 44.06 93 VAL A CA 1
ATOM 713 C C . VAL A 1 93 ? -10.579 -29.788 -34.524 1.00 44.06 93 VAL A C 1
ATOM 715 O O . VAL A 1 93 ? -11.127 -30.006 -35.595 1.00 44.06 93 VAL A O 1
ATOM 718 N N . ALA A 1 94 ? -9.319 -29.322 -34.458 1.00 38.72 94 ALA A N 1
ATOM 719 C CA . ALA A 1 94 ? -8.228 -29.857 -35.294 1.00 38.72 94 ALA A CA 1
ATOM 720 C C . ALA A 1 94 ? -6.817 -29.540 -34.735 1.00 38.72 94 ALA A C 1
ATOM 722 O O . ALA A 1 94 ? -6.536 -28.433 -34.282 1.00 38.72 94 ALA A O 1
ATOM 723 N N . GLU A 1 95 ? -5.970 -30.576 -34.781 1.00 42.41 95 GLU A N 1
ATOM 724 C CA . GLU A 1 95 ? -4.533 -30.738 -34.467 1.00 42.41 95 GLU A CA 1
ATOM 725 C C . GLU A 1 95 ? -3.595 -29.611 -34.984 1.00 42.41 95 GLU A C 1
ATOM 727 O O . GLU A 1 95 ? -3.965 -28.849 -35.866 1.00 42.41 95 GLU A O 1
ATOM 732 N N . VAL A 1 96 ? -2.349 -29.412 -34.509 1.00 38.81 96 VAL A N 1
ATOM 733 C CA . VAL A 1 96 ? -1.156 -30.278 -34.697 1.00 38.81 96 VAL A CA 1
ATOM 734 C C . VAL A 1 96 ? -0.001 -29.876 -33.744 1.00 38.81 96 VAL A C 1
ATOM 736 O O . VAL A 1 96 ? 0.449 -28.739 -33.779 1.00 38.81 96 VAL A O 1
ATOM 739 N N . LYS A 1 97 ? 0.455 -30.853 -32.929 1.00 43.94 97 LYS A N 1
ATOM 740 C CA . LYS A 1 97 ? 1.829 -31.376 -32.620 1.00 43.94 97 LYS A CA 1
ATOM 741 C C . LYS A 1 97 ? 3.102 -30.445 -32.581 1.00 43.94 97 LYS A C 1
ATOM 743 O O . LYS A 1 97 ? 3.032 -29.281 -32.926 1.00 43.94 97 LYS A O 1
ATOM 748 N N . PRO A 1 98 ? 4.291 -30.906 -32.101 1.00 51.69 98 PRO A N 1
ATOM 749 C CA . PRO A 1 98 ? 4.946 -30.407 -30.883 1.00 51.69 98 PRO A CA 1
ATOM 750 C C . PRO A 1 98 ? 6.427 -29.964 -31.080 1.00 51.69 98 PRO A C 1
ATOM 752 O O . PRO A 1 98 ? 6.949 -29.976 -32.187 1.00 51.69 98 PRO A O 1
ATOM 755 N N . GLU A 1 99 ? 7.110 -29.701 -29.953 1.00 47.53 99 GLU A N 1
ATOM 756 C CA . GLU A 1 99 ? 8.576 -29.563 -29.774 1.00 47.53 99 GLU A CA 1
ATOM 757 C C . GLU A 1 99 ? 9.185 -28.261 -30.337 1.00 47.53 99 GLU A C 1
ATOM 759 O O . GLU A 1 99 ? 8.904 -27.821 -31.438 1.00 47.53 99 GLU A O 1
ATOM 764 N N . ILE A 1 100 ? 10.010 -27.518 -29.598 1.00 43.19 100 ILE A N 1
ATOM 765 C CA . ILE A 1 100 ? 11.419 -27.831 -29.330 1.00 43.19 100 ILE A CA 1
ATOM 766 C C . ILE A 1 100 ? 11.884 -26.951 -28.152 1.00 43.19 100 ILE A C 1
ATOM 768 O O . ILE A 1 100 ? 11.758 -25.728 -28.182 1.00 43.19 100 ILE A O 1
ATOM 772 N N . LYS A 1 101 ? 12.479 -27.557 -27.117 1.00 52.34 101 LYS A N 1
ATOM 773 C CA . LYS A 1 101 ? 13.330 -26.832 -26.156 1.00 52.34 101 LYS A CA 1
ATOM 774 C C . LYS A 1 101 ? 14.600 -26.363 -26.874 1.00 52.34 101 LYS A C 1
ATOM 776 O O . LYS A 1 101 ? 15.234 -27.188 -27.530 1.00 52.34 101 LYS A O 1
ATOM 781 N N . PRO A 1 102 ? 15.107 -25.156 -26.577 1.00 45.78 102 PRO A N 1
ATOM 782 C CA . PRO A 1 102 ? 16.554 -25.015 -26.511 1.00 45.78 102 PRO A CA 1
ATOM 783 C C . PRO A 1 102 ? 17.021 -24.350 -25.210 1.00 45.78 102 PRO A C 1
ATOM 785 O O . PRO A 1 102 ? 16.580 -23.277 -24.818 1.00 45.78 102 PRO A O 1
ATOM 788 N N . LYS A 1 103 ? 17.945 -25.064 -24.560 1.00 46.97 103 LYS A N 1
ATOM 789 C CA . LYS A 1 103 ? 19.031 -24.611 -23.677 1.00 46.97 103 LYS A CA 1
ATOM 790 C C . LYS A 1 103 ? 18.797 -23.317 -22.885 1.00 46.97 103 LYS A C 1
ATOM 792 O O . LYS A 1 103 ? 19.097 -22.214 -23.329 1.00 46.97 103 LYS A O 1
ATOM 797 N N . ARG A 1 104 ? 18.444 -23.518 -21.614 1.00 48.06 104 ARG A N 1
ATOM 798 C CA . ARG A 1 104 ? 18.745 -22.6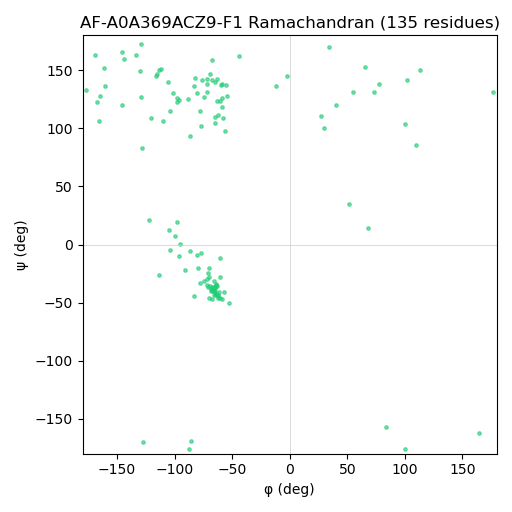06 -20.506 1.00 48.06 104 ARG A CA 1
ATOM 799 C C . ARG A 1 104 ? 20.266 -22.390 -20.459 1.00 48.06 104 ARG A C 1
ATOM 801 O O . ARG A 1 104 ? 20.990 -23.239 -19.950 1.00 48.06 104 ARG A O 1
ATOM 808 N N . LEU A 1 105 ? 20.746 -21.294 -21.037 1.00 53.72 105 LEU A N 1
ATOM 809 C CA . LEU A 1 105 ? 22.068 -20.758 -20.730 1.00 53.72 105 LEU A CA 1
ATOM 810 C C . LEU A 1 105 ? 21.932 -20.024 -19.399 1.00 53.72 105 LEU A C 1
ATOM 812 O O . LEU A 1 105 ? 21.163 -19.069 -19.290 1.00 53.72 105 LEU A O 1
ATOM 816 N N . GLU A 1 106 ? 22.614 -20.517 -18.369 1.00 59.44 106 GLU A N 1
ATOM 817 C CA . GLU A 1 106 ? 22.742 -19.798 -17.108 1.00 59.44 106 GLU A CA 1
ATOM 818 C C . GLU A 1 106 ? 23.391 -18.443 -17.390 1.00 59.44 106 GLU A C 1
ATOM 820 O O . GLU A 1 106 ? 24.565 -18.350 -17.749 1.00 59.44 106 GLU A O 1
ATOM 825 N N . ALA A 1 107 ? 22.596 -17.380 -17.280 1.00 58.72 107 ALA A N 1
ATOM 826 C CA . ALA A 1 107 ? 23.101 -16.024 -17.326 1.00 58.72 107 ALA A CA 1
ATOM 827 C C . ALA A 1 107 ? 24.006 -15.825 -16.105 1.00 58.72 107 ALA A C 1
ATOM 829 O O . ALA A 1 107 ? 23.531 -15.792 -14.967 1.00 58.72 107 ALA A O 1
ATOM 830 N N . ALA A 1 108 ? 25.314 -15.725 -16.342 1.00 62.72 108 ALA A N 1
ATOM 831 C CA . ALA A 1 108 ? 26.265 -15.351 -15.308 1.00 62.72 108 ALA A CA 1
ATOM 832 C C . ALA A 1 108 ? 25.832 -14.007 -14.686 1.00 62.72 108 ALA A C 1
ATOM 834 O O . ALA A 1 108 ? 25.409 -13.103 -15.415 1.00 62.72 108 ALA A O 1
ATOM 835 N N . PRO A 1 109 ? 25.896 -13.861 -13.351 1.00 58.53 109 PRO A N 1
ATOM 836 C CA . PRO A 1 109 ? 25.323 -12.714 -12.667 1.00 58.53 109 PRO A CA 1
ATOM 837 C C . PRO A 1 109 ? 25.952 -11.399 -13.168 1.00 58.53 109 PRO A C 1
ATOM 839 O O . PRO A 1 109 ? 27.178 -11.308 -13.292 1.00 58.53 109 PRO A O 1
ATOM 842 N N . PRO A 1 110 ? 25.140 -10.349 -13.403 1.00 60.66 110 PRO A N 1
ATOM 843 C CA . PRO A 1 110 ? 25.562 -9.087 -14.031 1.00 60.66 110 PRO A CA 1
ATOM 844 C C . PRO A 1 110 ? 26.649 -8.328 -13.252 1.00 60.66 110 PRO A C 1
ATOM 846 O O . PRO A 1 110 ? 27.263 -7.399 -13.774 1.00 60.66 110 PRO A O 1
ATOM 849 N N . ALA A 1 111 ? 26.921 -8.736 -12.012 1.00 56.41 111 ALA A N 1
ATOM 850 C CA . ALA A 1 111 ? 27.938 -8.143 -11.158 1.00 56.41 111 ALA A CA 1
ATOM 851 C C . ALA A 1 111 ? 29.376 -8.339 -11.683 1.00 56.41 111 ALA A C 1
ATOM 853 O O . ALA A 1 111 ? 30.209 -7.459 -11.484 1.00 56.41 111 ALA A O 1
ATOM 854 N N . LEU A 1 112 ? 29.681 -9.444 -12.379 1.00 55.50 112 LEU A N 1
ATOM 855 C CA . LEU A 1 112 ? 31.050 -9.726 -12.844 1.00 55.50 112 LEU A CA 1
ATOM 856 C C . LEU A 1 112 ? 31.451 -8.917 -14.090 1.00 55.50 112 LEU A C 1
ATOM 858 O O . LEU A 1 112 ? 32.605 -8.509 -14.208 1.00 55.50 112 LEU A O 1
ATOM 862 N N . LEU A 1 113 ? 30.504 -8.621 -14.988 1.00 59.66 113 LEU A N 1
ATOM 863 C CA . LEU A 1 113 ? 30.764 -7.804 -16.183 1.00 59.66 113 LEU A CA 1
ATOM 864 C C . LEU A 1 113 ? 30.979 -6.321 -15.841 1.00 59.66 113 LEU A C 1
ATOM 866 O O . LEU A 1 113 ? 31.821 -5.665 -16.454 1.00 59.66 113 LEU A O 1
ATOM 870 N N . GLY A 1 114 ? 30.272 -5.802 -14.831 1.00 61.00 114 GLY A N 1
ATOM 871 C CA . GLY A 1 114 ? 30.399 -4.402 -14.411 1.00 61.00 114 GLY A CA 1
ATOM 872 C C . GLY A 1 114 ? 31.783 -4.049 -13.855 1.00 61.00 114 GLY A C 1
ATOM 873 O O . GLY A 1 114 ? 32.309 -2.975 -14.145 1.00 61.00 114 GLY A O 1
ATOM 874 N N . ILE A 1 115 ? 32.411 -4.963 -13.109 1.00 67.19 115 ILE A N 1
ATOM 875 C CA . ILE A 1 115 ? 33.729 -4.723 -12.494 1.00 67.19 115 ILE A CA 1
ATOM 876 C C . ILE A 1 115 ? 34.828 -4.620 -13.565 1.00 67.19 115 ILE A C 1
ATOM 878 O O . ILE A 1 115 ? 35.699 -3.755 -13.470 1.00 67.19 115 ILE A O 1
ATOM 882 N N . MET A 1 116 ? 34.764 -5.435 -14.622 1.00 70.06 116 MET A N 1
ATOM 883 C CA . MET A 1 116 ? 35.764 -5.408 -15.697 1.00 70.06 116 MET A CA 1
ATOM 884 C C . MET A 1 116 ? 35.721 -4.105 -16.508 1.00 70.06 116 MET A C 1
ATOM 886 O O . MET A 1 116 ? 36.770 -3.538 -16.813 1.00 70.06 116 MET A O 1
ATOM 890 N N . ALA A 1 117 ? 34.528 -3.573 -16.797 1.00 68.62 117 ALA A N 1
ATOM 891 C CA . ALA A 1 117 ? 34.387 -2.294 -17.499 1.00 68.62 117 ALA A CA 1
ATOM 892 C C . ALA A 1 117 ? 34.939 -1.106 -16.680 1.00 68.62 117 ALA A C 1
ATOM 894 O O . ALA A 1 117 ? 35.565 -0.193 -17.228 1.00 68.62 117 ALA A O 1
ATOM 895 N N . LEU A 1 118 ? 34.768 -1.135 -15.354 1.00 73.50 118 LEU A N 1
ATOM 896 C CA . LEU A 1 118 ? 35.284 -0.096 -14.458 1.00 73.50 118 LEU A CA 1
ATOM 897 C C . LEU A 1 118 ? 36.819 -0.112 -14.379 1.00 73.50 118 LEU A C 1
ATOM 899 O O . LEU A 1 118 ? 37.453 0.939 -14.426 1.00 73.50 118 LEU A O 1
ATOM 903 N N . LEU A 1 119 ? 37.441 -1.292 -14.340 1.00 76.06 119 LEU A N 1
ATOM 904 C CA . LEU A 1 119 ? 38.903 -1.396 -14.310 1.00 76.06 119 LEU A CA 1
ATOM 905 C C . LEU A 1 119 ? 39.557 -0.881 -15.604 1.00 76.06 119 LEU A C 1
ATOM 907 O O . LEU A 1 119 ? 40.558 -0.167 -15.539 1.00 76.06 119 LEU A O 1
ATOM 911 N N . VAL A 1 120 ? 38.976 -1.169 -16.775 1.00 77.06 120 VAL A N 1
ATOM 912 C CA . VAL A 1 120 ? 39.511 -0.696 -18.068 1.00 77.06 120 VAL A CA 1
ATOM 913 C C . VAL A 1 120 ? 39.462 0.832 -18.173 1.00 77.06 120 VAL A C 1
ATOM 915 O O . VAL A 1 120 ? 40.438 1.462 -18.590 1.00 77.06 120 VAL A O 1
ATOM 918 N N . THR A 1 121 ? 38.356 1.447 -17.751 1.00 74.31 121 THR A N 1
ATOM 919 C CA . THR A 1 121 ? 38.201 2.910 -17.813 1.00 74.31 121 THR A CA 1
ATOM 920 C C . THR A 1 121 ? 39.180 3.630 -16.886 1.00 74.31 121 THR A C 1
ATOM 922 O O . THR A 1 121 ? 39.851 4.565 -17.328 1.00 74.31 121 THR A O 1
ATOM 925 N N . VAL A 1 122 ? 39.368 3.149 -15.653 1.00 81.12 122 VAL A N 1
ATOM 926 C CA . VAL A 1 122 ? 40.325 3.745 -14.704 1.00 81.12 122 VAL A CA 1
ATOM 927 C C . VAL A 1 122 ? 41.763 3.670 -15.229 1.00 81.12 122 VAL A C 1
ATOM 929 O O . VAL A 1 122 ? 42.479 4.672 -15.190 1.00 81.12 122 VAL A O 1
ATOM 932 N N . VAL A 1 123 ? 42.185 2.530 -15.790 1.00 80.50 123 VAL A N 1
ATOM 933 C CA . VAL A 1 123 ? 43.537 2.389 -16.363 1.00 80.50 123 VAL A CA 1
ATOM 934 C C . VAL A 1 123 ? 43.732 3.321 -17.564 1.00 80.50 123 VAL A C 1
ATOM 936 O O . VAL A 1 123 ? 44.767 3.984 -17.667 1.00 80.50 123 VAL A O 1
ATOM 939 N N . SER A 1 124 ? 42.734 3.435 -18.446 1.00 77.56 124 SER A N 1
ATOM 940 C CA . SER A 1 124 ? 42.819 4.318 -19.618 1.00 77.56 124 SER A CA 1
ATOM 941 C C . SER A 1 124 ? 42.917 5.806 -19.243 1.00 77.56 124 SER A C 1
ATOM 943 O O . SER A 1 124 ? 43.746 6.528 -19.803 1.00 77.56 124 SER A O 1
ATOM 945 N N . ALA A 1 125 ? 42.168 6.256 -18.232 1.00 76.19 125 ALA A N 1
ATOM 946 C CA . ALA A 1 125 ? 42.240 7.626 -17.728 1.00 76.19 125 ALA A CA 1
ATOM 947 C C . ALA A 1 125 ? 43.593 7.925 -17.052 1.00 76.19 125 ALA A C 1
ATOM 949 O O . ALA A 1 125 ? 44.169 9.004 -17.228 1.00 76.19 125 ALA A O 1
ATOM 950 N N . PHE A 1 126 ? 44.152 6.955 -16.323 1.00 77.56 126 PHE A N 1
ATOM 951 C CA . PHE A 1 126 ? 45.457 7.115 -15.680 1.00 77.56 126 PHE A CA 1
ATOM 952 C C . PHE A 1 126 ? 46.609 7.204 -16.697 1.00 77.56 126 PHE A C 1
ATOM 954 O O . PHE A 1 126 ? 47.545 7.984 -16.522 1.00 77.56 126 PHE A O 1
ATOM 961 N N . LEU A 1 127 ? 46.536 6.458 -17.803 1.00 75.56 127 LEU A N 1
ATOM 962 C CA . LEU A 1 127 ? 47.515 6.557 -18.892 1.00 75.56 127 LEU A CA 1
ATOM 963 C C . LEU A 1 127 ? 47.378 7.865 -19.688 1.00 75.56 127 LEU A C 1
ATOM 965 O O . LEU A 1 127 ? 48.390 8.455 -20.072 1.00 75.56 127 LEU A O 1
ATOM 969 N N . ALA A 1 128 ? 46.153 8.355 -19.897 1.00 69.75 128 ALA A N 1
ATOM 970 C CA . ALA A 1 128 ? 45.911 9.622 -20.586 1.00 69.75 128 ALA A CA 1
ATOM 971 C C . ALA A 1 128 ? 46.460 10.827 -19.799 1.00 69.75 128 ALA A C 1
ATOM 973 O O . ALA A 1 128 ? 47.106 11.702 -20.373 1.00 69.75 12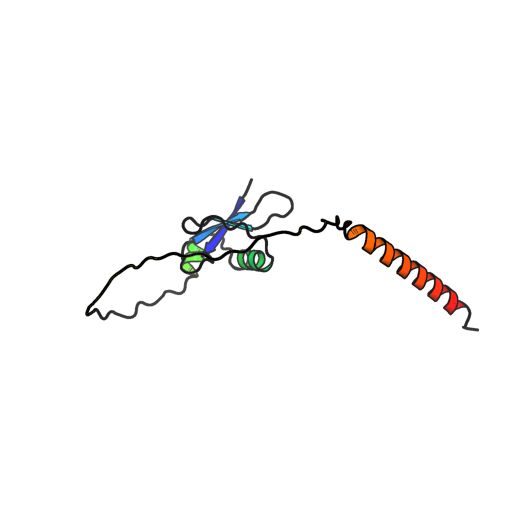8 ALA A O 1
ATOM 974 N N . THR A 1 129 ? 46.289 10.843 -18.474 1.00 69.00 129 THR A N 1
ATOM 975 C CA . THR A 1 129 ? 46.787 11.940 -17.623 1.00 69.00 129 THR A CA 1
ATOM 976 C C . THR A 1 129 ? 48.313 11.974 -17.502 1.00 69.00 129 THR A C 1
ATOM 978 O O . THR A 1 129 ? 48.884 13.056 -17.359 1.00 69.00 129 THR A O 1
ATOM 981 N N . LYS A 1 130 ? 49.005 10.830 -17.628 1.00 64.38 130 LYS A N 1
ATOM 982 C CA . LYS A 1 130 ? 50.477 10.802 -17.687 1.00 64.38 130 LYS A CA 1
ATOM 983 C C . LYS A 1 130 ? 51.038 11.400 -18.982 1.00 64.38 130 LYS A C 1
ATOM 985 O O . LYS A 1 130 ? 52.049 12.088 -18.914 1.00 64.38 130 LYS A O 1
ATOM 990 N N . LYS A 1 131 ? 50.369 11.223 -20.129 1.00 58.56 131 LYS A N 1
ATOM 991 C CA . LYS A 1 131 ? 50.816 11.793 -21.419 1.00 58.56 131 LYS A CA 1
ATOM 992 C C . LYS A 1 131 ? 50.673 13.317 -21.521 1.00 58.56 131 LYS A C 1
ATOM 994 O O . LYS A 1 131 ? 51.394 13.934 -22.298 1.00 58.56 131 LYS A O 1
ATOM 999 N N . SER A 1 132 ? 49.774 13.942 -20.759 1.00 57.84 132 SER A N 1
ATOM 1000 C CA . SER A 1 132 ? 49.566 15.400 -20.835 1.00 57.84 132 SER A CA 1
ATOM 1001 C C . SER A 1 132 ? 50.597 16.230 -20.070 1.00 57.84 132 SER A C 1
ATOM 1003 O O . SER A 1 132 ? 50.765 17.402 -20.390 1.00 57.84 132 SER A O 1
ATOM 1005 N N . LYS A 1 133 ? 51.315 15.660 -19.094 1.00 57.06 133 LYS A N 1
ATOM 1006 C CA . LYS A 1 133 ? 52.344 16.407 -18.344 1.00 57.06 133 LYS A CA 1
ATOM 1007 C C . LYS A 1 133 ? 53.660 16.593 -19.111 1.00 57.06 133 LYS A C 1
ATOM 1009 O O . LYS A 1 133 ? 54.517 17.331 -18.648 1.00 57.06 133 LYS A O 1
ATOM 1014 N N . GLU A 1 134 ? 53.807 15.967 -20.277 1.00 58.69 134 GLU A N 1
ATOM 1015 C CA . GLU A 1 134 ? 55.034 15.998 -21.087 1.00 58.69 134 GLU A CA 1
ATOM 1016 C C . GLU A 1 134 ? 55.029 17.077 -22.188 1.00 58.69 134 GLU A C 1
ATOM 1018 O O . GLU A 1 134 ? 55.989 17.179 -22.943 1.00 58.69 134 GLU A O 1
ATOM 1023 N N . LYS A 1 135 ? 53.957 17.879 -22.317 1.00 57.59 135 LYS A N 1
ATOM 1024 C CA . LYS A 1 135 ? 53.776 18.819 -23.445 1.00 57.59 135 LYS A CA 1
ATOM 1025 C C . LYS A 1 135 ? 53.590 20.296 -23.075 1.00 57.59 135 LYS A C 1
ATOM 1027 O O . LYS A 1 135 ? 53.102 21.058 -23.905 1.00 57.59 135 LYS A O 1
ATOM 1032 N N . THR A 1 136 ? 54.014 20.719 -21.888 1.00 56.81 136 THR A N 1
ATOM 1033 C CA . THR A 1 136 ? 54.054 22.152 -21.550 1.00 56.81 136 THR A CA 1
ATOM 1034 C C . THR A 1 136 ? 55.434 22.535 -21.017 1.00 56.81 136 THR A C 1
ATOM 1036 O O . THR A 1 136 ? 55.648 22.568 -19.807 1.00 56.81 136 THR A O 1
ATOM 1039 N N . VAL A 1 137 ? 56.361 22.788 -21.945 1.00 48.28 137 VAL A N 1
ATOM 1040 C CA . VAL A 1 137 ? 57.558 23.635 -21.795 1.00 48.28 137 VAL A CA 1
ATOM 1041 C C . VAL A 1 137 ? 57.612 24.526 -23.025 1.00 48.28 137 VAL A C 1
ATOM 1043 O O . VAL A 1 137 ? 57.406 23.971 -24.129 1.00 48.28 137 VAL A O 1
#

Sequence (137 aa):
MAESVGFIQCDFKHCEEIVEVKKAGGRRGTLYTICPSCGTNQGTGTNRQTWLNANLKASREEVENSRPEVTEEKAAEPNKTEVSSEQEQAEEVAEVKPEIKPKRLEAAPPALLGIMALLVTVVSAFLATKKSKEKTV

Secondary structure (DSSP, 8-state):
--EEEEEEE--STT---EEEEEEPSSTT--EEEEETTTEEE----HHHHHHHHHH-BSSHHHHHHTSPP----------------------------------------THHHHHHHHHHHHHHHHHHHHHHTTS--

Nearest PDB structures (foldseek):
  8i34-assembly4_H  TM=3.707E-01  e=3.196E+00  Haliclona sp.
  1fmw-assembly1_A  TM=3.679E-01  e=7.946E+00  Dictyostelium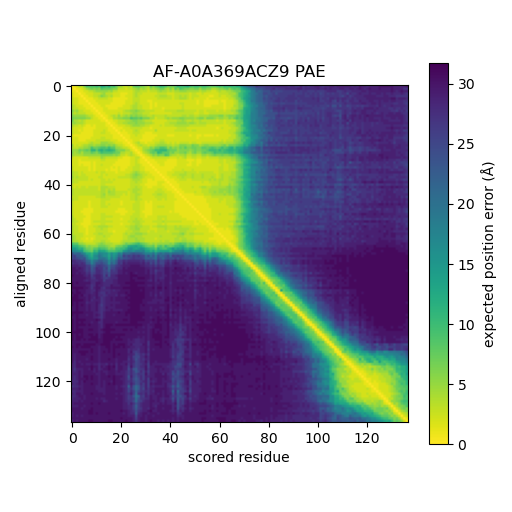 discoideum
  1d1c-assembly1_A  TM=3.732E-01  e=7.478E+00  Dictyostelium discoideum
  1mmg-assembly1_A  TM=3.722E-01  e=9.534E+00  Dictyostelium discoideum

pLDDT: mean 73.76, std 21.15, range [33.56, 97.12]